Protein AF-A0A2G2YQU2-F1 (afdb_monomer)

pLDDT: mean 92.5, std 7.74, range [52.12, 98.0]

Mean predicted aligned error: 4.18 Å

Organism: Capsicum annuum (NCBI:txid4072)

Radius of gyration: 16.03 Å; Cα contacts (8 Å, |Δi|>4): 76; chains: 1; bounding box: 38×30×46 Å

Sequence (85 aa):
MQIWSNGFYKSPEHKVIVNEHTRRISIGVFFNPKLEAEIGPADSLINSENSPQFNTITLDKYLKEFFSRKLAVKTYLEHMRTEKF

Foldseek 3Di:
DCFQQLNPDDDDDDDDDDDDPDDDDDDDDDDDDDQQDKGGHHPVNDDPVRHGQFDIDGNVVLVCPQVVDDDDPDHSRQVRGPDHD

Secondary structure (DSSP, 8-state):
-TTTTTTSSPPPP------SSS------------TTSEES--GGG--SSS---B--EEHHHHHHHHHHPPS-SS-HHHHTBSS--

Solvent-accessible surface area (backbone atoms only — not comparable to full-atom values): 5683 Å² total; per-residue (Å²): 103,27,50,39,51,55,60,72,47,78,77,82,88,82,84,88,80,88,67,95,87,59,94,83,84,85,87,86,85,84,92,73,79,56,52,83,38,76,44,28,43,41,71,94,71,50,49,97,90,37,68,74,51,35,52,71,45,35,41,48,59,51,52,53,54,58,71,72,52,71,97,58,97,67,56,65,72,59,72,36,31,61,71,86,131

InterPro domains:
  IPR027443 Isopenicillin N synthase-like superfamily [G3DSA:2.60.12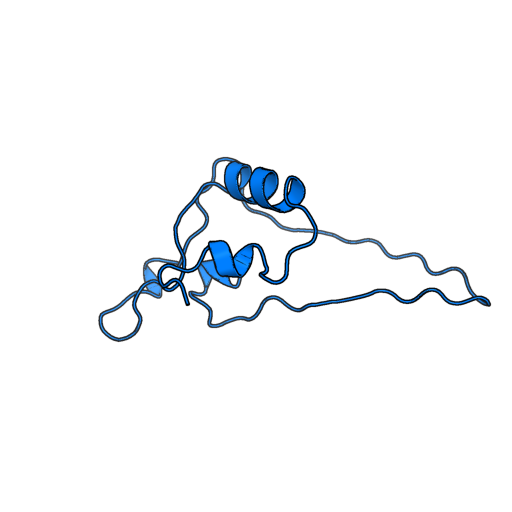0.330] (1-84)
  IPR044861 Isopenicillin N synthase-like, Fe(2+) 2OG dioxygenase domain [PF03171] (1-33)
  IPR050295 Plant 2-oxoglutarate-dependent oxidoreductases [PTHR47991] (1-66)

Structure (mmCIF, N/CA/C/O backbone):
data_AF-A0A2G2YQU2-F1
#
_entry.id   AF-A0A2G2YQU2-F1
#
loop_
_atom_site.group_PDB
_atom_site.id
_atom_site.type_symbol
_atom_site.label_atom_id
_atom_site.label_alt_id
_atom_site.label_comp_id
_atom_site.label_asym_id
_atom_site.label_entity_id
_atom_site.label_seq_id
_atom_site.pdbx_PDB_ins_code
_atom_site.Cartn_x
_atom_site.Cartn_y
_atom_site.Cartn_z
_atom_site.occupancy
_atom_site.B_iso_or_equiv
_atom_site.auth_seq_id
_atom_site.auth_comp_id
_atom_site.auth_asym_id
_atom_site.auth_atom_id
_atom_site.pdbx_PDB_model_num
ATOM 1 N N . MET A 1 1 ? 1.680 -4.295 2.753 1.00 94.12 1 MET A N 1
ATOM 2 C CA . MET A 1 1 ? 2.542 -4.304 3.958 1.00 94.12 1 MET A CA 1
ATOM 3 C C . MET A 1 1 ? 2.559 -2.975 4.691 1.00 94.12 1 MET A C 1
ATOM 5 O O . MET A 1 1 ? 2.076 -2.973 5.807 1.00 94.12 1 MET A O 1
ATOM 9 N N . GLN A 1 2 ? 3.031 -1.863 4.106 1.00 97.19 2 GLN A N 1
ATOM 10 C CA . GLN A 1 2 ? 3.138 -0.589 4.844 1.00 97.19 2 GLN A CA 1
ATOM 11 C C . GLN A 1 2 ? 1.825 -0.127 5.502 1.00 97.19 2 GLN A C 1
ATOM 13 O O . GLN A 1 2 ? 1.843 0.235 6.673 1.00 97.19 2 GLN A O 1
ATOM 18 N N . ILE A 1 3 ? 0.700 -0.182 4.778 1.00 97.00 3 ILE A N 1
ATOM 19 C CA . ILE A 1 3 ? -0.635 0.151 5.313 1.00 97.00 3 ILE A CA 1
ATOM 20 C C . ILE A 1 3 ? -0.993 -0.776 6.485 1.00 97.00 3 ILE A C 1
ATOM 22 O O . ILE A 1 3 ? -1.268 -0.302 7.580 1.00 97.00 3 ILE A O 1
ATOM 26 N N . TRP A 1 4 ? -0.898 -2.092 6.270 1.00 97.12 4 TRP A N 1
ATOM 27 C CA . TRP A 1 4 ? -1.199 -3.119 7.275 1.00 97.12 4 TRP A CA 1
ATOM 28 C C . TRP A 1 4 ? -0.363 -2.989 8.550 1.00 97.12 4 TRP A C 1
ATOM 30 O O . TRP A 1 4 ? -0.895 -3.069 9.649 1.00 97.12 4 TRP A O 1
ATOM 40 N N . SER A 1 5 ? 0.933 -2.701 8.421 1.00 97.00 5 SER A N 1
ATOM 41 C CA . SER A 1 5 ? 1.834 -2.507 9.561 1.00 97.00 5 SER A CA 1
ATOM 42 C C . SER A 1 5 ? 1.721 -1.122 10.210 1.00 97.00 5 SER A C 1
ATOM 44 O O . SER A 1 5 ? 2.652 -0.700 10.892 1.00 97.00 5 SER A O 1
ATOM 46 N N . ASN A 1 6 ? 0.672 -0.358 9.898 1.00 96.88 6 ASN A N 1
ATOM 47 C CA . ASN A 1 6 ? 0.479 1.028 10.321 1.00 96.88 6 ASN A CA 1
ATOM 48 C C . ASN A 1 6 ? 1.716 1.928 10.107 1.00 96.88 6 ASN A C 1
ATOM 50 O O . ASN A 1 6 ? 2.075 2.751 10.940 1.00 96.88 6 ASN A O 1
ATOM 54 N N . GLY A 1 7 ? 2.432 1.737 8.996 1.00 95.06 7 GLY A N 1
ATOM 55 C CA . GLY A 1 7 ? 3.614 2.532 8.659 1.00 95.06 7 GLY A CA 1
ATOM 56 C C . GLY A 1 7 ? 4.943 2.049 9.24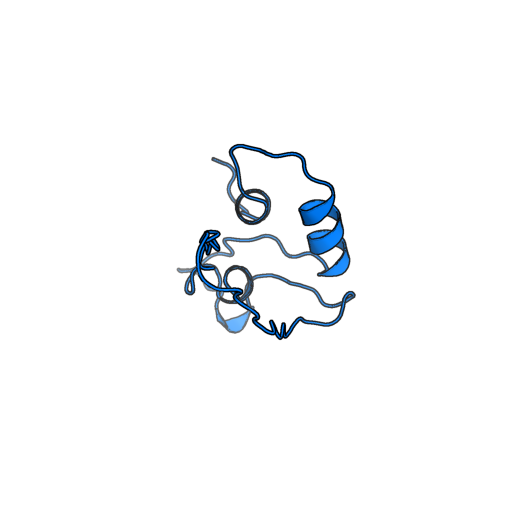4 1.00 95.06 7 GLY A C 1
ATOM 57 O O . GLY A 1 7 ? 5.961 2.660 8.905 1.00 95.06 7 GLY A O 1
ATOM 58 N N . PHE A 1 8 ? 4.966 0.979 10.052 1.00 95.06 8 PHE A N 1
ATOM 59 C CA . PHE A 1 8 ? 6.199 0.413 10.615 1.00 95.06 8 PHE A CA 1
ATOM 60 C C . PHE A 1 8 ? 7.160 -0.069 9.521 1.00 95.06 8 PHE A C 1
ATOM 62 O O . PHE A 1 8 ? 8.296 0.396 9.433 1.00 95.06 8 PHE A O 1
ATOM 69 N 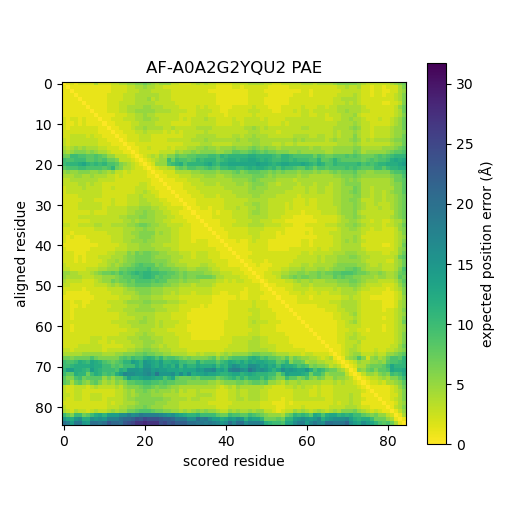N . TYR A 1 9 ? 6.687 -0.930 8.615 1.00 96.06 9 TYR A N 1
ATOM 70 C CA . TYR A 1 9 ? 7.448 -1.296 7.424 1.00 96.06 9 TYR A CA 1
ATOM 71 C C . TYR A 1 9 ? 7.223 -0.281 6.309 1.00 96.06 9 TYR A C 1
ATOM 73 O O . TYR A 1 9 ? 6.087 0.096 6.018 1.00 96.06 9 TYR A O 1
ATOM 81 N N . LYS A 1 10 ? 8.304 0.138 5.645 1.00 94.69 10 LYS A N 1
ATOM 82 C CA . LYS A 1 10 ? 8.230 1.024 4.479 1.00 94.69 10 LYS A CA 1
ATOM 83 C C . LYS A 1 10 ? 8.161 0.218 3.187 1.00 94.69 10 LYS A C 1
ATOM 85 O O . LYS A 1 10 ? 8.868 -0.772 3.023 1.00 94.69 10 LYS A O 1
ATOM 90 N N . SER A 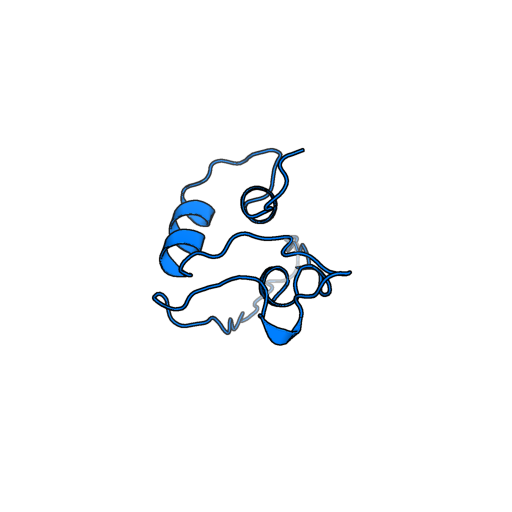1 11 ? 7.297 0.645 2.273 1.00 93.88 11 SER A N 1
ATOM 91 C CA . SER A 1 11 ? 7.226 0.130 0.913 1.00 93.88 11 SER A CA 1
ATOM 92 C C . SER A 1 11 ? 8.431 0.661 0.134 1.00 93.88 11 SER A C 1
ATOM 94 O O . SER A 1 11 ? 8.556 1.879 0.010 1.00 93.88 11 SER A O 1
ATOM 96 N N . PRO A 1 12 ? 9.322 -0.202 -0.376 1.00 92.12 12 PRO A N 1
ATOM 97 C CA . PRO A 1 12 ? 10.519 0.251 -1.068 1.00 92.12 12 PRO A CA 1
ATOM 98 C C . PRO A 1 12 ? 10.192 0.757 -2.476 1.00 92.12 12 PRO A C 1
ATOM 100 O O . PRO A 1 12 ? 9.521 0.077 -3.260 1.00 92.12 12 PRO A O 1
ATOM 103 N N . GLU A 1 13 ? 10.734 1.920 -2.823 1.00 91.12 13 GLU A N 1
ATOM 104 C CA . GLU A 1 13 ? 10.799 2.371 -4.209 1.00 91.12 13 GLU A CA 1
ATOM 105 C C . GLU A 1 13 ? 11.948 1.660 -4.921 1.00 91.12 13 GLU A C 1
ATOM 107 O O . GLU A 1 13 ? 13.078 1.609 -4.436 1.00 91.12 13 GLU A O 1
ATOM 112 N N . HIS A 1 14 ? 11.656 1.088 -6.082 1.00 92.38 14 HIS A N 1
ATOM 113 C CA . HIS A 1 14 ? 12.637 0.381 -6.890 1.00 92.38 14 HIS A CA 1
ATOM 114 C C . HIS A 1 14 ? 12.499 0.804 -8.349 1.00 92.38 14 HIS A C 1
ATOM 116 O O . HIS A 1 14 ? 11.401 1.049 -8.844 1.00 92.38 14 HIS A O 1
ATOM 122 N N . LYS A 1 15 ? 13.633 0.880 -9.048 1.00 93.88 15 LYS A N 1
ATOM 123 C CA . LYS A 1 15 ? 13.698 1.172 -10.481 1.00 93.88 15 LYS A CA 1
ATOM 124 C C . LYS A 1 15 ? 14.612 0.176 -11.174 1.00 93.88 15 LYS A C 1
ATOM 126 O O . LYS A 1 15 ? 15.573 -0.310 -10.580 1.00 93.88 15 LYS A O 1
ATOM 131 N N . VAL A 1 16 ? 14.330 -0.093 -12.441 1.00 94.12 16 VAL A N 1
ATOM 132 C CA . VAL A 1 16 ? 15.198 -0.890 -13.309 1.00 94.12 16 VAL A CA 1
ATOM 133 C C . VAL A 1 16 ? 15.801 0.043 -14.347 1.00 94.12 16 VAL A C 1
ATOM 135 O O . VAL A 1 16 ? 15.088 0.835 -14.957 1.00 94.12 16 VAL A O 1
ATOM 138 N N . ILE A 1 17 ? 17.118 -0.038 -14.521 1.00 94.31 17 ILE A N 1
ATOM 139 C CA . ILE A 1 17 ? 17.856 0.746 -15.512 1.00 94.31 17 ILE A CA 1
ATOM 140 C C . ILE A 1 17 ? 18.192 -0.178 -16.684 1.00 94.31 17 ILE A C 1
ATOM 142 O O . ILE A 1 17 ? 18.580 -1.332 -16.481 1.00 94.31 17 ILE A O 1
ATOM 146 N N . VAL A 1 18 ? 18.002 0.319 -17.905 1.00 94.44 18 VAL A N 1
ATOM 147 C CA . VAL A 1 18 ? 18.389 -0.394 -19.127 1.00 94.44 18 VAL A CA 1
ATOM 148 C C . VAL A 1 18 ? 19.910 -0.409 -19.272 1.00 94.44 18 VAL A C 1
ATOM 150 O O . VAL A 1 18 ? 20.593 0.496 -18.802 1.00 94.44 18 VAL A O 1
ATOM 153 N N . ASN A 1 19 ? 20.448 -1.437 -19.920 1.00 92.44 19 ASN A N 1
ATOM 154 C CA . ASN A 1 19 ? 21.854 -1.472 -20.308 1.00 92.44 19 ASN A CA 1
ATOM 155 C C . ASN A 1 19 ? 21.958 -1.885 -21.782 1.00 92.44 19 ASN A C 1
ATOM 157 O O . ASN A 1 19 ? 21.093 -2.610 -22.276 1.00 92.44 19 ASN A O 1
ATOM 161 N N . GLU A 1 20 ? 22.997 -1.409 -22.466 1.00 93.75 20 GLU A N 1
ATOM 162 C CA . GLU A 1 20 ? 23.163 -1.590 -23.916 1.00 93.75 20 GLU A CA 1
ATOM 163 C C . GLU A 1 20 ? 23.812 -2.928 -24.297 1.00 93.75 20 GLU A C 1
ATOM 165 O O . GLU A 1 20 ? 23.729 -3.349 -25.447 1.00 93.75 20 GLU A O 1
ATOM 170 N N . HIS A 1 21 ? 24.459 -3.612 -23.350 1.00 93.69 21 HIS A N 1
ATOM 171 C CA . HIS A 1 21 ? 25.355 -4.733 -23.653 1.00 93.69 21 HIS A CA 1
ATOM 172 C C . HIS A 1 21 ? 24.727 -6.110 -23.426 1.00 93.69 21 HIS A C 1
ATOM 174 O O . HIS A 1 21 ? 25.053 -7.063 -24.129 1.00 93.69 21 HIS A O 1
ATOM 180 N N . THR A 1 22 ? 23.816 -6.230 -22.461 1.00 93.50 22 THR A N 1
ATOM 181 C CA . THR A 1 22 ? 23.311 -7.518 -21.987 1.00 93.50 22 THR A CA 1
ATOM 182 C C . THR A 1 22 ? 21.811 -7.468 -21.740 1.00 93.50 22 THR A C 1
ATOM 184 O O . THR A 1 22 ? 21.299 -6.704 -20.916 1.00 93.50 22 THR A O 1
ATOM 187 N N . ARG A 1 23 ? 21.082 -8.381 -22.38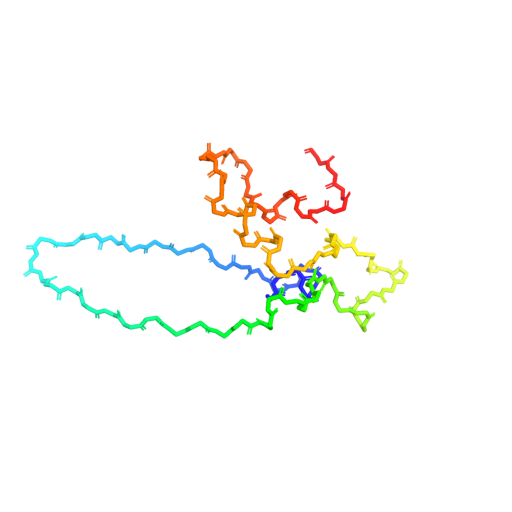8 1.00 93.94 23 ARG A N 1
ATOM 188 C CA . ARG A 1 23 ? 19.658 -8.585 -22.115 1.00 93.94 23 ARG A CA 1
ATOM 189 C C . ARG A 1 23 ? 19.462 -9.062 -20.674 1.00 93.94 23 ARG A C 1
ATOM 191 O O . ARG A 1 23 ? 20.001 -10.088 -20.274 1.00 93.94 23 ARG A O 1
ATOM 198 N N . ARG A 1 24 ? 18.626 -8.352 -19.913 1.00 95.69 24 ARG A N 1
ATOM 199 C CA . ARG A 1 24 ? 18.213 -8.741 -18.557 1.00 95.69 24 ARG A CA 1
ATOM 200 C C . ARG A 1 24 ? 16.782 -9.278 -18.578 1.00 95.69 24 ARG A C 1
ATOM 202 O O . ARG A 1 24 ? 15.888 -8.614 -19.094 1.00 95.69 24 ARG A O 1
ATOM 209 N N . ILE A 1 25 ? 16.561 -10.449 -17.983 1.00 95.19 25 ILE A N 1
ATOM 210 C CA . ILE A 1 25 ? 15.233 -11.048 -17.785 1.00 95.19 25 ILE A CA 1
ATOM 211 C C . ILE A 1 25 ? 15.051 -11.305 -16.287 1.00 95.19 25 ILE A C 1
ATOM 213 O O . ILE A 1 25 ? 15.970 -11.780 -15.625 1.00 95.19 25 ILE A O 1
ATOM 217 N N . SER A 1 26 ? 13.883 -10.969 -15.744 1.00 96.25 26 SER A N 1
ATOM 218 C CA . SER A 1 26 ? 13.526 -11.236 -14.347 1.00 96.25 26 SER A CA 1
ATOM 219 C C . SER A 1 26 ? 12.058 -11.629 -14.241 1.00 96.25 26 SER A C 1
ATOM 221 O O . SER A 1 26 ? 11.234 -11.090 -14.976 1.00 96.25 26 SER A O 1
ATOM 223 N N . ILE A 1 27 ? 11.737 -12.522 -13.305 1.00 97.25 27 ILE A N 1
ATOM 224 C CA . ILE A 1 27 ? 10.364 -12.935 -12.992 1.00 97.25 27 ILE A CA 1
ATOM 225 C C . ILE A 1 27 ? 9.972 -12.290 -11.662 1.00 97.25 27 ILE A C 1
ATOM 227 O O . ILE A 1 27 ? 10.660 -12.477 -10.660 1.00 97.25 27 ILE A O 1
ATOM 231 N N . GLY A 1 28 ? 8.888 -11.513 -11.664 1.00 96.12 28 GLY A N 1
ATOM 232 C CA . GLY A 1 28 ? 8.295 -10.945 -10.455 1.00 96.12 28 GLY A CA 1
ATOM 233 C C . GLY 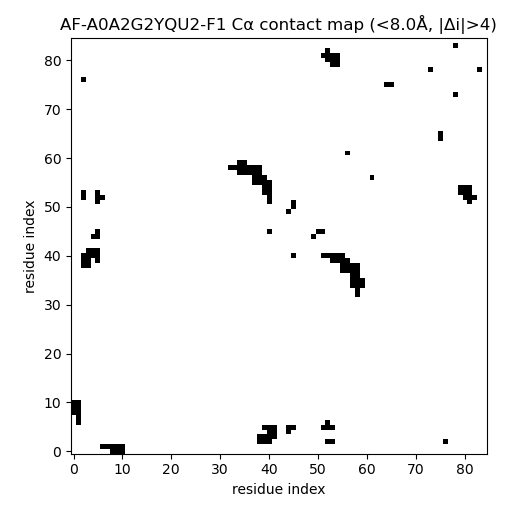A 1 28 ? 7.118 -11.792 -9.985 1.00 96.12 28 GLY A C 1
ATOM 234 O O . GLY A 1 28 ? 6.231 -12.097 -10.779 1.00 96.12 28 GLY A O 1
ATOM 235 N N . VAL A 1 29 ? 7.103 -12.154 -8.702 1.00 96.88 29 VAL A N 1
ATOM 236 C CA . VAL A 1 29 ? 5.993 -12.872 -8.061 1.00 96.88 29 VAL A CA 1
ATOM 237 C C . VAL A 1 29 ? 5.421 -11.978 -6.967 1.00 96.88 29 VAL A C 1
ATOM 239 O O . VAL A 1 29 ? 6.156 -11.523 -6.093 1.00 96.88 29 VAL A O 1
ATOM 242 N N . PHE A 1 30 ? 4.116 -11.714 -7.023 1.00 93.62 30 PHE A N 1
ATOM 243 C CA . PHE A 1 30 ? 3.428 -10.805 -6.107 1.00 93.62 30 PHE A CA 1
ATOM 244 C C . PHE A 1 30 ? 2.383 -11.567 -5.294 1.00 93.62 30 PHE A C 1
ATOM 246 O O . PHE A 1 30 ? 1.510 -12.222 -5.860 1.00 93.62 30 PHE A O 1
ATOM 253 N N . PHE A 1 31 ? 2.449 -11.440 -3.970 1.00 95.44 31 PHE A N 1
ATOM 254 C CA . PHE A 1 31 ? 1.466 -12.002 -3.047 1.00 95.44 31 PHE A CA 1
ATOM 255 C C . PHE A 1 31 ? 0.557 -10.883 -2.553 1.00 95.44 31 PHE A C 1
ATOM 257 O O . PHE A 1 31 ? 0.996 -10.002 -1.815 1.00 95.44 31 PHE A O 1
ATOM 264 N N . ASN A 1 32 ? -0.703 -10.915 -2.977 1.00 94.25 32 ASN A N 1
ATOM 265 C CA . ASN A 1 32 ? -1.702 -9.915 -2.621 1.00 94.25 32 ASN A CA 1
ATOM 266 C C . ASN A 1 32 ? -2.888 -10.568 -1.895 1.00 94.25 32 ASN A C 1
ATOM 268 O O . ASN A 1 32 ? -3.161 -11.750 -2.122 1.00 94.25 32 ASN A O 1
ATOM 272 N N . PRO A 1 33 ? -3.614 -9.811 -1.052 1.00 95.62 33 PRO A N 1
ATOM 273 C CA . PRO A 1 33 ? -4.930 -10.218 -0.567 1.00 95.62 33 PRO A CA 1
ATOM 274 C C . PRO A 1 33 ? -5.921 -10.475 -1.714 1.00 95.62 33 PRO A C 1
ATOM 276 O O . PRO A 1 33 ? -5.668 -10.131 -2.871 1.00 95.62 33 PRO A O 1
ATOM 279 N N . LYS A 1 34 ? -7.087 -11.041 -1.383 1.00 97.81 34 LYS A N 1
ATOM 280 C CA . LYS A 1 34 ? -8.226 -11.083 -2.315 1.00 97.81 34 LYS A CA 1
ATOM 281 C C . LYS A 1 34 ? -8.680 -9.660 -2.658 1.00 97.81 34 LYS A C 1
ATOM 283 O O . LYS A 1 34 ? -8.488 -8.746 -1.861 1.00 97.81 34 LYS A O 1
ATOM 288 N N . LEU A 1 35 ? -9.304 -9.474 -3.818 1.00 97.69 35 LEU A N 1
ATOM 289 C CA . LEU A 1 35 ? -9.741 -8.152 -4.287 1.00 97.69 35 LEU A CA 1
ATOM 290 C C . LEU A 1 35 ? -10.784 -7.514 -3.359 1.00 97.69 35 LEU A C 1
ATOM 292 O O . LEU A 1 35 ? -10.766 -6.307 -3.130 1.00 97.69 35 LEU A O 1
ATOM 296 N N . GLU A 1 36 ? -11.649 -8.339 -2.781 1.00 97.81 36 GLU A N 1
ATOM 297 C CA . GLU A 1 36 ? -12.708 -7.937 -1.857 1.00 97.81 36 GLU A CA 1
ATOM 298 C C . GLU A 1 36 ? -12.190 -7.748 -0.428 1.00 97.81 36 GLU A C 1
ATOM 300 O O . GLU A 1 36 ? -12.912 -7.231 0.420 1.00 97.81 36 GLU A O 1
ATOM 305 N N . ALA A 1 37 ? -10.954 -8.175 -0.144 1.00 97.69 37 ALA A N 1
ATOM 306 C CA . ALA A 1 37 ? -10.379 -8.027 1.181 1.00 97.69 37 ALA A CA 1
ATOM 307 C C . ALA A 1 37 ? -10.115 -6.551 1.481 1.00 97.69 37 ALA A C 1
ATOM 309 O O . ALA A 1 37 ? -9.598 -5.803 0.642 1.00 97.69 37 ALA A O 1
ATOM 310 N N . GLU A 1 38 ? -10.434 -6.155 2.708 1.00 97.50 38 GLU A N 1
ATOM 311 C CA . GLU A 1 38 ? -10.063 -4.851 3.227 1.00 97.50 38 GLU A CA 1
ATOM 312 C C . GLU A 1 38 ? -8.558 -4.786 3.490 1.00 97.50 38 GLU A C 1
ATOM 314 O O . GLU A 1 38 ? -7.931 -5.723 3.990 1.00 97.50 38 GLU A O 1
ATOM 319 N N . ILE A 1 39 ? -7.975 -3.648 3.136 1.00 97.06 39 ILE A N 1
ATOM 320 C CA . ILE A 1 39 ? -6.610 -3.272 3.454 1.00 97.06 39 ILE A CA 1
ATOM 321 C C . ILE A 1 39 ? -6.652 -1.999 4.296 1.00 97.06 39 ILE A C 1
ATOM 323 O O . ILE A 1 39 ? -7.207 -0.978 3.902 1.00 97.06 39 ILE A O 1
ATOM 327 N N . GLY A 1 40 ? -6.051 -2.079 5.471 1.00 97.44 40 GLY A N 1
ATOM 328 C CA . GLY A 1 40 ? -5.979 -1.025 6.475 1.00 97.44 40 GLY A CA 1
ATOM 329 C C . GLY A 1 40 ? -4.970 -1.442 7.545 1.00 97.44 40 GLY A C 1
ATOM 330 O O . GLY A 1 40 ? -4.436 -2.556 7.451 1.00 97.44 40 GLY A O 1
ATOM 331 N N . PRO A 1 41 ? -4.658 -0.578 8.522 1.00 98.00 41 PRO A N 1
ATOM 332 C CA . PRO A 1 41 ? -3.838 -0.962 9.665 1.00 98.00 41 PRO A CA 1
ATOM 333 C C . PRO A 1 41 ? -4.412 -2.194 10.370 1.00 98.00 41 PRO A C 1
ATOM 335 O O . PRO A 1 41 ? -5.620 -2.293 10.547 1.00 98.00 41 PRO A O 1
ATOM 338 N N . ALA A 1 42 ? -3.558 -3.139 10.762 1.00 96.81 42 ALA A N 1
ATOM 339 C CA . ALA A 1 42 ? -3.999 -4.290 11.540 1.00 96.81 42 ALA A CA 1
ATOM 340 C C . ALA A 1 42 ? -4.498 -3.831 12.914 1.00 96.81 42 ALA A C 1
ATOM 342 O O . ALA A 1 42 ? -3.772 -3.123 13.613 1.00 96.81 42 ALA A O 1
ATOM 343 N N . ASP A 1 43 ? -5.679 -4.290 13.331 1.00 95.38 43 ASP A N 1
ATOM 344 C CA . ASP A 1 43 ? -6.284 -3.890 14.610 1.00 95.38 43 ASP A CA 1
ATOM 345 C C . ASP A 1 43 ? -5.359 -4.152 15.806 1.00 95.38 43 ASP A C 1
ATOM 347 O O . ASP A 1 43 ? -5.273 -3.342 16.724 1.00 95.38 43 ASP A O 1
ATOM 351 N N . SER A 1 44 ? -4.585 -5.242 15.763 1.00 96.44 44 SER A N 1
ATOM 352 C CA . SER A 1 44 ? -3.609 -5.597 16.803 1.00 96.44 44 SER A CA 1
ATOM 353 C C . SER A 1 44 ? -2.429 -4.626 16.930 1.00 96.44 44 SER A C 1
ATOM 355 O O . SER A 1 44 ? -1.673 -4.712 17.896 1.00 96.44 44 SER A O 1
ATOM 357 N N . LEU A 1 45 ? -2.245 -3.721 15.966 1.00 95.25 45 LEU A N 1
ATOM 358 C CA . LEU A 1 45 ? -1.187 -2.711 15.953 1.00 95.25 45 LEU A CA 1
ATOM 359 C C . LEU A 1 45 ? -1.697 -1.313 16.331 1.00 95.25 45 LEU A C 1
ATOM 361 O O . LEU A 1 45 ? -0.883 -0.391 16.431 1.00 95.25 45 LEU A O 1
ATOM 365 N N . ILE A 1 46 ? -3.007 -1.146 16.537 1.00 96.19 46 ILE A N 1
ATOM 366 C CA . ILE A 1 46 ? -3.637 0.124 16.907 1.00 96.19 46 ILE A CA 1
ATOM 367 C C . ILE A 1 46 ? -3.860 0.186 18.418 1.00 96.19 46 ILE A C 1
ATOM 369 O O . ILE A 1 46 ? -4.379 -0.747 19.025 1.00 96.19 46 ILE A O 1
ATOM 373 N N . ASN A 1 47 ? -3.471 1.302 19.036 1.00 94.94 47 ASN A N 1
ATOM 374 C CA . ASN A 1 47 ? -3.675 1.566 20.462 1.00 94.94 47 ASN A CA 1
ATOM 375 C C . ASN A 1 47 ? -3.650 3.080 20.751 1.00 94.94 47 ASN A C 1
ATOM 377 O O . ASN A 1 47 ? -3.549 3.893 19.833 1.00 94.94 47 ASN A O 1
ATOM 381 N N . SER A 1 48 ? -3.748 3.467 22.026 1.00 93.12 48 SER A N 1
ATOM 382 C CA . SER A 1 48 ? -3.757 4.875 22.455 1.00 93.12 48 SER A CA 1
ATOM 383 C C . SER A 1 48 ? -2.494 5.656 22.086 1.00 93.12 48 SER A C 1
ATOM 385 O O . SER A 1 48 ? -2.561 6.872 21.938 1.00 93.12 48 SER A O 1
ATOM 387 N N . GLU A 1 49 ? -1.356 4.979 21.939 1.00 93.25 49 GLU A N 1
ATOM 388 C CA . GLU A 1 49 ? -0.070 5.581 21.567 1.00 93.25 49 GLU A CA 1
ATOM 389 C C . GLU A 1 49 ? 0.208 5.483 20.057 1.00 93.25 49 GLU A C 1
ATOM 391 O O . GLU A 1 49 ? 1.046 6.213 19.531 1.00 93.25 49 GLU A O 1
ATOM 396 N N . ASN A 1 50 ? -0.503 4.605 19.341 1.00 92.06 50 ASN A N 1
ATOM 397 C CA . ASN A 1 50 ? -0.343 4.362 17.911 1.00 92.06 50 ASN A CA 1
ATOM 398 C C . ASN A 1 50 ? -1.701 4.364 17.201 1.00 92.06 50 ASN A C 1
ATOM 400 O O . ASN A 1 50 ? -2.311 3.315 16.971 1.00 92.06 50 ASN A O 1
ATOM 404 N N . SER A 1 51 ? -2.176 5.560 16.855 1.00 95.12 51 SER A N 1
ATOM 405 C CA . SER A 1 51 ? -3.428 5.746 16.125 1.00 95.12 51 SER A CA 1
ATOM 406 C C . SER A 1 51 ? -3.326 5.260 14.666 1.00 95.12 51 SER A C 1
ATOM 408 O O . SER A 1 51 ? -2.226 5.141 14.111 1.00 95.12 51 SER A O 1
ATOM 410 N N . PRO A 1 52 ? -4.460 4.971 14.000 1.00 96.25 52 PRO A N 1
ATOM 411 C CA . PRO A 1 52 ? -4.462 4.572 12.596 1.00 96.25 52 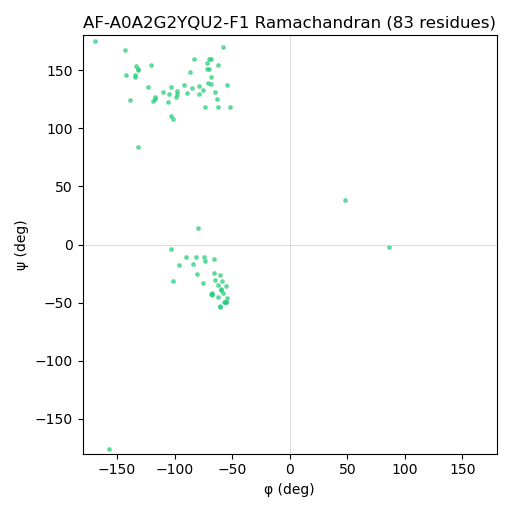PRO A CA 1
ATOM 412 C C . PRO A 1 52 ? -3.904 5.682 11.696 1.00 96.25 52 PRO A C 1
ATOM 414 O O . PRO A 1 52 ? -4.473 6.768 11.594 1.00 96.25 52 PRO A O 1
ATOM 417 N N . GLN A 1 53 ? -2.803 5.398 11.000 1.00 96.50 53 GLN A N 1
ATOM 418 C CA . GLN A 1 53 ? -2.157 6.339 10.078 1.00 96.50 53 GLN A CA 1
ATOM 419 C C . GLN A 1 53 ? -2.684 6.237 8.644 1.00 96.50 53 GLN A C 1
ATOM 421 O O . GLN A 1 53 ? -2.343 7.073 7.804 1.00 96.50 53 GLN A O 1
ATOM 426 N N . PHE A 1 54 ? -3.470 5.200 8.344 1.00 97.12 54 PHE A N 1
ATOM 427 C CA . PHE A 1 54 ? -4.004 4.920 7.015 1.00 97.12 54 PHE A CA 1
ATOM 428 C C . PHE A 1 54 ? -5.491 4.568 7.085 1.00 97.12 54 PHE A C 1
ATOM 430 O O . PHE A 1 54 ? -5.937 3.935 8.038 1.00 97.12 54 PHE A O 1
ATOM 437 N N . ASN A 1 55 ? -6.237 4.961 6.056 1.00 96.62 55 ASN A N 1
ATOM 438 C CA . ASN A 1 55 ? -7.636 4.598 5.862 1.00 96.62 55 ASN A CA 1
ATOM 439 C C . ASN A 1 55 ? -7.771 3.117 5.471 1.00 96.62 55 ASN A C 1
ATOM 441 O O . ASN A 1 55 ? -6.858 2.543 4.873 1.00 96.62 55 ASN A O 1
ATOM 445 N N . THR A 1 56 ? -8.940 2.535 5.740 1.00 97.25 56 THR A N 1
ATOM 446 C CA . THR A 1 56 ? -9.294 1.174 5.314 1.00 97.25 56 THR A CA 1
ATOM 447 C C . THR A 1 56 ? -10.147 1.216 4.046 1.00 97.25 56 THR A C 1
ATOM 449 O O . THR A 1 56 ? -11.155 1.920 4.003 1.00 97.25 56 THR A O 1
ATOM 452 N N . ILE A 1 57 ? -9.747 0.481 3.004 1.00 97.44 57 ILE A N 1
ATOM 453 C CA . ILE A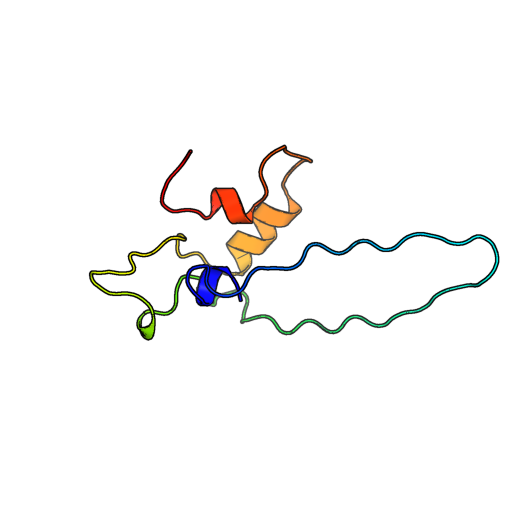 1 57 ? -10.509 0.298 1.751 1.00 97.44 57 ILE A CA 1
ATOM 454 C C . ILE A 1 57 ? -10.331 -1.127 1.221 1.00 97.44 57 ILE A C 1
ATOM 456 O O . ILE A 1 57 ? -9.423 -1.829 1.649 1.00 97.44 57 ILE A O 1
ATOM 460 N N . THR A 1 58 ? -11.133 -1.560 0.248 1.00 97.94 58 THR A N 1
ATOM 461 C CA . THR A 1 58 ? -10.886 -2.836 -0.445 1.00 97.94 58 THR A CA 1
ATOM 462 C C . THR A 1 58 ? -9.655 -2.762 -1.348 1.00 97.94 58 THR A C 1
ATOM 464 O O . THR A 1 58 ? -9.336 -1.708 -1.912 1.00 97.94 58 THR A O 1
ATOM 467 N N . LEU A 1 59 ? -8.979 -3.898 -1.542 1.00 97.06 59 LEU A N 1
ATOM 468 C CA . LEU A 1 59 ? -7.856 -3.984 -2.476 1.00 97.06 59 LEU A CA 1
ATOM 469 C C . LEU A 1 59 ? -8.275 -3.622 -3.913 1.00 97.06 59 LEU A C 1
ATOM 471 O O . LEU A 1 59 ? -7.524 -2.945 -4.610 1.00 97.06 59 LEU A O 1
ATOM 475 N N . ASP A 1 60 ? -9.474 -4.020 -4.346 1.00 97.94 60 ASP A N 1
ATOM 476 C CA . ASP A 1 60 ? -10.033 -3.649 -5.653 1.00 97.94 60 ASP A CA 1
ATOM 477 C C . ASP A 1 60 ? -10.073 -2.126 -5.850 1.00 97.94 60 ASP A C 1
ATOM 479 O O . ASP A 1 60 ? -9.563 -1.606 -6.847 1.00 97.94 60 ASP A O 1
ATOM 483 N N . LYS A 1 61 ? -10.611 -1.395 -4.865 1.00 96.69 61 LYS A N 1
ATOM 484 C CA . LYS A 1 61 ? -10.662 0.069 -4.902 1.00 96.69 61 LYS A CA 1
ATOM 485 C C . LYS A 1 61 ? -9.256 0.667 -4.929 1.00 96.69 61 LYS A C 1
ATOM 487 O O . LYS A 1 61 ? -8.987 1.532 -5.762 1.00 96.69 61 LYS A O 1
ATOM 492 N N . TYR A 1 62 ? -8.356 0.161 -4.083 1.00 95.56 62 TYR A N 1
ATOM 493 C CA . TYR A 1 62 ? -6.962 0.605 -4.038 1.00 95.56 62 TYR A CA 1
ATOM 494 C C . TYR A 1 62 ? -6.282 0.482 -5.406 1.00 95.56 62 TYR A C 1
ATOM 496 O O . TYR A 1 62 ? -5.669 1.434 -5.880 1.00 95.56 62 TYR A O 1
ATOM 504 N N . LEU A 1 63 ? -6.393 -0.680 -6.060 1.00 95.19 63 LEU A N 1
ATOM 505 C CA . LEU A 1 63 ? -5.742 -0.932 -7.348 1.00 95.19 63 LEU A CA 1
ATOM 506 C C . LEU A 1 63 ? -6.340 -0.071 -8.463 1.00 95.19 63 LEU A C 1
ATOM 508 O O . LEU A 1 63 ? -5.590 0.513 -9.246 1.00 95.19 63 LEU A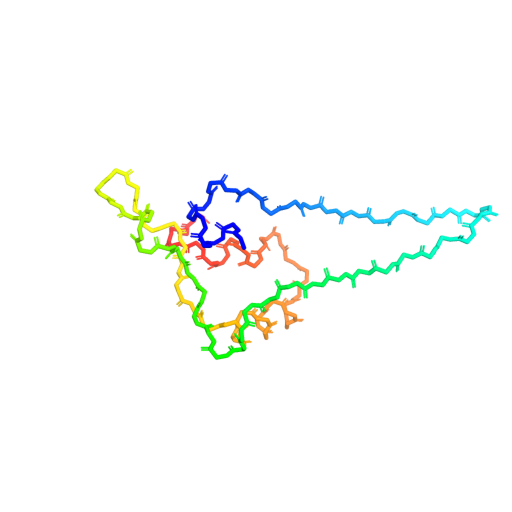 O 1
ATOM 512 N N . LYS A 1 64 ? -7.672 0.058 -8.519 1.00 95.12 64 LYS A N 1
ATOM 513 C CA . LYS A 1 64 ? -8.350 0.926 -9.494 1.00 95.12 64 LYS A CA 1
ATOM 514 C C . LYS A 1 64 ? -7.872 2.368 -9.379 1.00 95.12 64 LYS A C 1
ATOM 516 O O . LYS A 1 64 ? -7.475 2.971 -10.376 1.00 95.12 64 LYS A O 1
ATOM 521 N N . GLU A 1 65 ? -7.859 2.913 -8.169 1.00 93.31 65 GLU A N 1
ATOM 522 C CA . GLU A 1 65 ? -7.416 4.285 -7.940 1.00 93.31 65 GLU A CA 1
ATOM 523 C C . GLU A 1 65 ? -5.911 4.448 -8.205 1.00 93.31 65 GLU A C 1
ATOM 525 O O . GLU A 1 65 ? -5.524 5.392 -8.892 1.00 93.31 65 GLU A O 1
ATOM 530 N N . PHE A 1 66 ? -5.075 3.497 -7.772 1.00 91.50 66 PHE A N 1
ATOM 531 C CA . PHE A 1 66 ? -3.633 3.493 -8.034 1.00 91.50 66 PHE A CA 1
ATOM 532 C C . PHE A 1 66 ? -3.305 3.553 -9.534 1.00 91.50 66 PHE A C 1
ATOM 534 O O . PHE A 1 66 ? -2.506 4.394 -9.947 1.00 91.50 66 PHE A O 1
ATOM 541 N N . PHE A 1 67 ? -3.930 2.699 -10.355 1.00 90.88 67 PHE A N 1
ATOM 542 C CA . PHE A 1 67 ? -3.645 2.618 -11.795 1.00 90.88 67 PHE A CA 1
ATOM 543 C C . PHE A 1 67 ? -4.343 3.697 -12.630 1.00 90.88 67 PHE A C 1
ATOM 545 O O . PHE A 1 67 ? -3.847 4.053 -13.696 1.00 90.88 67 PHE A O 1
ATOM 552 N N . SER A 1 68 ? -5.473 4.239 -12.166 1.00 90.50 68 SER A N 1
ATOM 553 C CA . SER A 1 68 ? -6.177 5.332 -12.860 1.00 90.50 68 SER A CA 1
ATOM 554 C C . SER A 1 68 ? -5.473 6.687 -12.737 1.00 90.50 68 SER A C 1
ATOM 556 O O . SER A 1 68 ? -5.803 7.646 -13.442 1.00 90.50 68 SER A O 1
ATOM 558 N N . ARG A 1 69 ? -4.510 6.794 -11.820 1.00 82.81 69 ARG A N 1
ATOM 559 C CA . ARG A 1 69 ? -3.915 8.069 -11.455 1.00 82.81 69 ARG A CA 1
ATOM 560 C C . ARG A 1 69 ? -2.881 8.533 -12.478 1.00 82.81 69 ARG A C 1
ATOM 562 O O . ARG A 1 69 ? -1.996 7.786 -12.886 1.00 82.81 69 ARG A O 1
ATOM 569 N N . LYS A 1 70 ? -2.928 9.824 -12.816 1.00 80.12 70 LYS A N 1
ATOM 570 C CA . LYS A 1 70 ? -1.840 10.492 -13.545 1.00 80.12 70 LYS A CA 1
ATOM 571 C C . LYS A 1 70 ? -0.597 10.616 -12.656 1.00 80.12 70 LYS A C 1
ATOM 573 O O . LYS A 1 70 ? -0.695 10.579 -11.428 1.00 80.12 70 LYS A O 1
ATOM 578 N N . LEU A 1 71 ? 0.569 10.800 -13.274 1.00 79.12 71 LEU A N 1
ATOM 579 C CA . LEU A 1 71 ? 1.786 11.186 -12.558 1.00 79.12 71 LEU A CA 1
ATOM 580 C C . LEU A 1 71 ? 1.488 12.424 -11.701 1.00 79.12 71 LEU A C 1
ATOM 582 O O . LEU A 1 71 ? 1.074 13.462 -12.213 1.00 79.12 71 LEU A O 1
ATOM 586 N N . ALA A 1 72 ? 1.642 12.271 -10.391 1.00 76.31 72 ALA A N 1
ATOM 587 C CA . ALA A 1 72 ? 1.342 13.283 -9.392 1.00 76.31 72 ALA A CA 1
ATOM 588 C C . ALA A 1 72 ? 2.502 13.360 -8.401 1.00 76.31 72 ALA A C 1
ATOM 590 O O . ALA A 1 72 ? 3.203 12.370 -8.198 1.00 76.31 72 ALA A O 1
ATOM 591 N N . VAL A 1 73 ? 2.667 14.529 -7.775 1.00 66.88 73 VAL A N 1
ATOM 592 C CA . VAL A 1 73 ? 3.708 14.773 -6.761 1.00 66.88 73 VAL A CA 1
ATOM 593 C C . VAL A 1 73 ? 3.553 13.823 -5.575 1.00 66.88 73 VAL A C 1
ATOM 595 O O . VAL A 1 73 ? 4.543 13.316 -5.064 1.00 66.88 73 VAL A O 1
ATOM 598 N N . LYS A 1 74 ? 2.307 13.554 -5.166 1.00 76.19 74 LYS A N 1
ATOM 599 C CA . LYS A 1 74 ? 2.011 12.645 -4.059 1.00 76.19 74 LYS A CA 1
ATOM 600 C C . LYS A 1 74 ? 1.913 11.201 -4.534 1.00 76.19 74 LYS A C 1
ATOM 602 O O . LYS A 1 74 ? 1.447 10.960 -5.646 1.00 76.19 74 LYS A O 1
ATOM 607 N N . THR A 1 75 ? 2.273 10.213 -3.721 1.00 85.69 75 THR A N 1
ATOM 608 C CA . THR A 1 75 ? 2.049 8.775 -3.998 1.00 85.69 75 THR A CA 1
ATOM 609 C C . THR A 1 75 ? 0.631 8.350 -3.603 1.00 85.69 75 THR A C 1
ATOM 611 O O . THR A 1 75 ? -0.034 9.037 -2.832 1.00 85.69 75 THR A O 1
ATOM 614 N N . TYR A 1 76 ? 0.107 7.238 -4.138 1.00 87.25 76 TYR A N 1
ATOM 615 C CA . TYR A 1 76 ? -1.248 6.802 -3.752 1.00 87.25 76 TYR A CA 1
ATOM 616 C C . TYR A 1 76 ? -1.308 6.412 -2.267 1.00 87.25 76 TYR A C 1
ATOM 618 O O . TYR A 1 76 ? -2.287 6.666 -1.575 1.00 87.25 76 TYR A O 1
ATOM 626 N N . LEU A 1 77 ? -0.186 5.920 -1.746 1.00 90.00 77 LEU A N 1
ATOM 627 C CA . LEU A 1 77 ? 0.025 5.660 -0.331 1.00 90.00 77 LEU A CA 1
ATOM 628 C C . LEU A 1 77 ? -0.143 6.908 0.553 1.00 90.00 77 LEU A C 1
ATOM 630 O O . LEU A 1 77 ? -0.587 6.787 1.689 1.00 90.00 77 LEU A O 1
ATOM 634 N N . GLU A 1 78 ? 0.174 8.103 0.051 1.00 90.38 78 GLU A N 1
ATOM 635 C CA . GLU A 1 78 ? -0.070 9.355 0.779 1.00 90.38 78 GLU A CA 1
ATOM 636 C C . GLU A 1 78 ? -1.546 9.753 0.775 1.00 90.38 78 GLU A C 1
ATOM 638 O O . GLU A 1 78 ? -2.031 10.273 1.773 1.00 90.38 78 GLU A O 1
ATOM 643 N N . HIS A 1 79 ? -2.287 9.456 -0.296 1.00 89.19 79 HIS A N 1
ATOM 644 C CA . HIS A 1 79 ? -3.744 9.643 -0.313 1.00 89.19 79 HIS A CA 1
ATOM 645 C C . HIS A 1 79 ? -4.465 8.710 0.665 1.00 89.19 79 HIS A C 1
ATOM 647 O O . HIS A 1 79 ? -5.552 9.034 1.139 1.00 89.19 79 HIS A O 1
ATOM 653 N N . MET A 1 80 ? -3.843 7.576 0.990 1.00 94.00 80 MET A N 1
ATOM 654 C CA . MET A 1 80 ? -4.340 6.647 1.994 1.00 94.00 80 MET A CA 1
ATOM 655 C C . MET A 1 80 ? -4.136 7.131 3.429 1.00 94.00 80 MET A C 1
ATOM 657 O O . MET A 1 80 ? -4.698 6.505 4.320 1.00 94.00 80 MET A O 1
ATOM 661 N N . ARG A 1 81 ? -3.368 8.198 3.693 1.00 94.69 81 ARG A N 1
ATOM 662 C CA . ARG A 1 81 ? -3.163 8.679 5.066 1.00 94.69 81 ARG A CA 1
ATOM 663 C C . ARG A 1 81 ? -4.442 9.268 5.666 1.00 94.69 81 ARG A C 1
ATOM 665 O O . ARG A 1 81 ? -5.233 9.902 4.967 1.00 94.69 81 ARG A O 1
ATOM 672 N N . THR A 1 82 ? -4.635 9.048 6.964 1.00 90.88 82 THR A N 1
ATOM 673 C CA . THR A 1 82 ? -5.746 9.627 7.740 1.00 90.88 82 THR A CA 1
ATOM 674 C C . THR A 1 82 ? -5.581 11.139 7.896 1.00 90.88 82 THR A C 1
ATOM 676 O O . THR A 1 82 ? -6.529 11.893 7.683 1.00 90.88 82 THR A O 1
ATOM 679 N N . GLU A 1 83 ? -4.360 11.596 8.170 1.00 80.81 83 GLU A N 1
ATOM 680 C CA . GLU A 1 83 ? -4.002 13.015 8.203 1.00 80.81 83 GLU A CA 1
ATOM 681 C C . GLU A 1 83 ? -3.542 13.507 6.824 1.00 80.81 83 GLU A C 1
ATOM 683 O O . GLU A 1 83 ? -2.689 12.898 6.170 1.00 80.81 83 GLU A O 1
ATOM 688 N N . LYS A 1 84 ? -4.111 14.632 6.377 1.00 63.97 84 LYS A N 1
ATOM 689 C CA . LYS A 1 84 ? -3.757 15.289 5.113 1.00 63.97 84 LYS A CA 1
ATOM 690 C C . LYS A 1 84 ? -2.848 16.484 5.409 1.00 63.97 84 LYS A C 1
ATOM 692 O O . LYS A 1 84 ? -3.335 17.486 5.920 1.00 63.97 84 LYS A O 1
ATOM 697 N N . PHE A 1 85 ? -1.565 16.369 5.067 1.00 52.12 85 PHE A N 1
ATOM 698 C CA . PHE A 1 85 ? -0.619 17.493 5.011 1.00 52.12 85 PHE A CA 1
ATOM 699 C C . PHE A 1 85 ? -0.687 18.206 3.658 1.00 52.12 85 PHE A C 1
ATOM 701 O O . PHE A 1 85 ? -0.823 17.505 2.618 1.00 52.12 85 PHE A O 1
#

Nearest PDB structures (foldseek):
  6ttn-assembly1_A  TM=7.775E-01  e=5.985E-03  Datura metel
  6tto-assembly1_A  TM=7.830E-01  e=7.445E-03  Datura metel
  8cv9-assembly1_A  TM=7.991E-01  e=1.657E-02  Atropa belladonna
  8cvh-assembly1_A  TM=7.991E-01  e=1.782E-02  Atropa belladonna
  8cvg-assembly1_A  TM=7.980E-01  e=2.384E-02  Atropa belladonna